Protein AF-A0A2T6AT68-F1 (afdb_monomer_lite)

Structure (mmCIF, N/CA/C/O backbone):
data_AF-A0A2T6AT68-F1
#
_entry.id   AF-A0A2T6AT68-F1
#
loop_
_atom_site.group_PDB
_atom_site.id
_atom_site.type_symbol
_atom_site.label_atom_id
_atom_site.label_alt_id
_atom_site.label_comp_id
_atom_site.label_asym_id
_atom_site.label_entity_id
_atom_site.label_seq_id
_atom_site.pdbx_PDB_ins_code
_atom_site.Cartn_x
_atom_site.Cartn_y
_atom_site.Cartn_z
_atom_site.occupancy
_atom_site.B_iso_or_equiv
_atom_site.auth_seq_id
_atom_site.auth_comp_id
_atom_site.auth_asym_id
_atom_site.auth_atom_id
_atom_site.pdbx_PDB_model_num
ATOM 1 N N . MET A 1 1 ? 25.330 0.488 -17.822 1.00 63.34 1 MET A N 1
ATOM 2 C CA . MET A 1 1 ? 24.231 -0.104 -17.031 1.00 63.34 1 MET A CA 1
ATOM 3 C C . MET A 1 1 ? 23.303 1.043 -16.673 1.00 63.34 1 MET A C 1
ATOM 5 O O . MET A 1 1 ? 23.831 2.079 -16.295 1.00 63.34 1 MET A O 1
ATOM 9 N N . ILE A 1 2 ? 21.995 0.921 -16.903 1.00 79.00 2 ILE A N 1
ATOM 10 C CA . ILE A 1 2 ? 21.015 1.958 -16.541 1.00 79.00 2 ILE A CA 1
ATOM 11 C C . ILE A 1 2 ? 20.289 1.445 -15.299 1.00 79.00 2 ILE A C 1
ATOM 13 O O . ILE A 1 2 ? 19.704 0.363 -15.353 1.00 79.00 2 ILE A O 1
ATOM 17 N N . GLU A 1 3 ? 20.384 2.177 -14.194 1.00 79.00 3 GLU A N 1
ATOM 18 C CA . GLU A 1 3 ? 19.578 1.924 -12.997 1.00 79.00 3 GLU A CA 1
ATOM 19 C C . GLU A 1 3 ? 18.132 2.351 -13.271 1.00 79.00 3 GLU A C 1
ATOM 21 O O . GLU A 1 3 ? 17.903 3.338 -13.969 1.00 79.00 3 GLU A O 1
ATOM 26 N N . ARG A 1 4 ? 17.153 1.590 -12.770 1.00 80.38 4 ARG A N 1
AT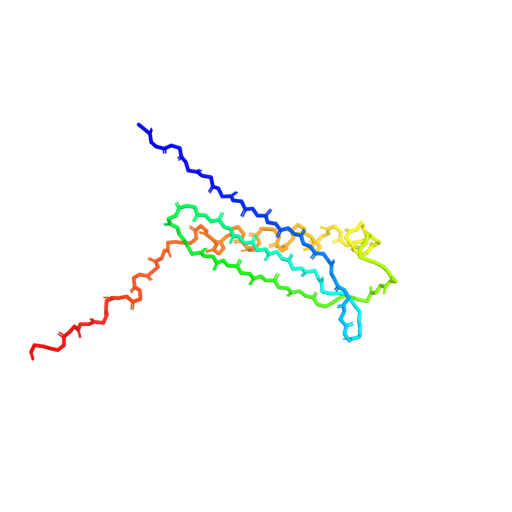OM 27 C CA . ARG A 1 4 ? 15.728 1.921 -12.889 1.00 80.38 4 ARG A CA 1
ATOM 28 C C . ARG A 1 4 ? 15.049 1.755 -11.540 1.00 80.38 4 ARG A C 1
ATOM 30 O O . ARG A 1 4 ? 15.270 0.750 -10.867 1.00 80.38 4 ARG A O 1
ATOM 37 N N . GLU A 1 5 ? 14.204 2.713 -11.184 1.00 87.81 5 GLU A N 1
ATOM 38 C CA . GLU A 1 5 ? 13.513 2.761 -9.897 1.00 87.81 5 GLU A CA 1
ATOM 39 C C . GLU A 1 5 ? 12.013 2.496 -10.064 1.00 87.81 5 GLU A C 1
ATOM 41 O O . GLU A 1 5 ? 11.369 3.040 -10.963 1.00 87.81 5 GLU A O 1
ATOM 46 N N . LEU A 1 6 ? 11.459 1.659 -9.181 1.00 87.56 6 LEU A N 1
ATOM 47 C CA . LEU A 1 6 ? 10.021 1.468 -8.997 1.00 87.56 6 LEU A CA 1
ATOM 48 C C . LEU A 1 6 ? 9.606 2.161 -7.700 1.00 87.56 6 LEU A C 1
ATOM 50 O O . LEU A 1 6 ? 9.939 1.696 -6.611 1.00 87.56 6 LEU A O 1
ATOM 54 N N . ASN A 1 7 ? 8.833 3.233 -7.830 1.00 92.31 7 ASN A N 1
ATOM 55 C CA . ASN A 1 7 ? 8.250 3.946 -6.708 1.00 92.31 7 ASN A CA 1
ATOM 56 C C . ASN A 1 7 ? 6.844 3.409 -6.441 1.00 92.31 7 ASN A C 1
ATOM 58 O O . ASN A 1 7 ? 5.997 3.384 -7.333 1.00 92.31 7 ASN A O 1
ATOM 62 N N . ILE A 1 8 ? 6.582 2.979 -5.206 1.00 93.75 8 ILE A N 1
ATOM 63 C CA . ILE A 1 8 ? 5.247 2.563 -4.774 1.00 93.75 8 ILE A CA 1
ATOM 64 C C . ILE A 1 8 ? 4.805 3.474 -3.643 1.00 93.75 8 ILE A C 1
ATOM 66 O O . ILE A 1 8 ? 5.428 3.519 -2.586 1.00 93.75 8 ILE A O 1
ATOM 70 N N . THR A 1 9 ? 3.701 4.179 -3.863 1.00 94.69 9 THR A N 1
ATOM 71 C CA . THR A 1 9 ? 3.081 5.028 -2.850 1.00 94.69 9 THR A CA 1
ATOM 72 C C . THR A 1 9 ? 1.834 4.349 -2.317 1.00 94.69 9 THR A C 1
ATOM 74 O O . THR A 1 9 ? 0.958 3.955 -3.085 1.00 94.69 9 THR A O 1
ATOM 77 N N . LEU A 1 10 ? 1.738 4.251 -0.995 1.00 95.31 10 LEU A N 1
ATOM 78 C CA . LEU A 1 10 ? 0.541 3.810 -0.294 1.00 95.31 10 LEU A CA 1
ATOM 79 C C . LEU A 1 10 ? -0.086 4.998 0.429 1.00 95.31 10 LEU A C 1
ATOM 81 O O . LEU A 1 10 ? 0.609 5.761 1.099 1.00 95.31 10 LEU A O 1
ATOM 85 N N . ARG A 1 11 ? -1.404 5.137 0.327 1.00 96.56 11 ARG A N 1
ATOM 86 C CA . ARG A 1 11 ? -2.158 6.176 1.027 1.00 96.56 11 ARG A CA 1
ATOM 87 C C . ARG A 1 11 ? -3.481 5.640 1.541 1.00 96.56 11 ARG A C 1
ATOM 89 O O . ARG A 1 11 ? -4.086 4.779 0.908 1.00 96.56 11 ARG A O 1
ATOM 96 N N . ALA A 1 12 ? -3.942 6.201 2.653 1.00 97.12 12 ALA A N 1
ATOM 97 C CA . ALA A 1 12 ? -5.312 6.047 3.111 1.00 97.12 12 ALA A CA 1
ATOM 98 C C . ALA A 1 12 ? -6.041 7.394 3.049 1.00 97.12 12 ALA A C 1
ATOM 100 O O . ALA A 1 12 ? -5.471 8.419 3.422 1.00 97.12 12 ALA A O 1
ATOM 101 N N . PHE A 1 13 ? -7.281 7.414 2.559 1.00 96.25 13 PHE A N 1
ATOM 102 C CA . PHE A 1 13 ? -8.085 8.638 2.469 1.00 96.25 13 PHE A CA 1
ATOM 103 C C . PHE A 1 13 ? -9.577 8.356 2.691 1.00 96.25 13 PHE A C 1
ATOM 105 O O . PHE A 1 13 ? -10.045 7.262 2.361 1.00 96.25 13 PHE A O 1
ATOM 112 N N . PRO A 1 14 ? -10.328 9.313 3.270 1.00 96.31 14 PRO A N 1
ATOM 113 C CA . PRO A 1 14 ? -11.733 9.106 3.605 1.00 96.31 14 PRO A CA 1
ATOM 114 C C . PRO A 1 14 ? -12.597 8.933 2.350 1.00 96.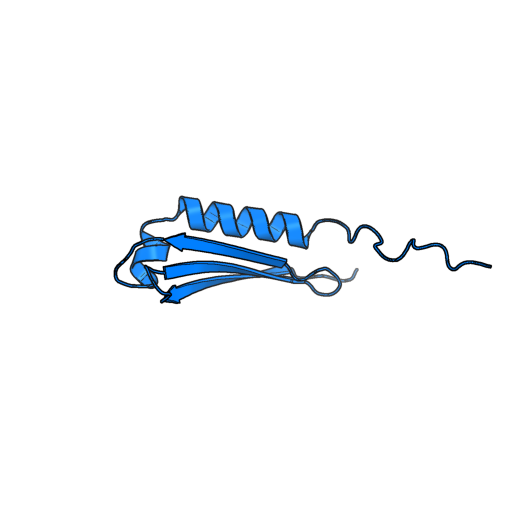31 14 PRO A C 1
ATOM 116 O O . PRO A 1 14 ? -12.391 9.603 1.333 1.00 96.31 14 PRO A O 1
ATOM 119 N N . LYS A 1 15 ? -13.592 8.049 2.440 1.00 95.38 15 LYS A N 1
ATOM 120 C CA . LYS A 1 15 ? -14.607 7.793 1.413 1.00 95.38 15 LYS A CA 1
ATOM 121 C C . LYS A 1 15 ? -15.942 7.436 2.073 1.00 95.38 15 LYS A C 1
ATOM 123 O O . LYS A 1 15 ? -15.982 7.076 3.246 1.00 95.38 15 LYS A O 1
ATOM 128 N N . ASP A 1 16 ? -17.041 7.523 1.330 1.00 92.69 16 ASP A N 1
ATOM 129 C CA . ASP A 1 16 ? -18.358 7.126 1.833 1.00 92.69 16 ASP A CA 1
ATOM 130 C C . ASP A 1 16 ? -18.312 5.680 2.356 1.00 92.69 16 ASP A C 1
ATOM 132 O O . ASP A 1 16 ? -18.050 4.743 1.601 1.00 92.69 16 ASP A O 1
ATOM 136 N N . GLY A 1 17 ? -18.528 5.509 3.663 1.00 89.00 17 GLY A N 1
ATOM 137 C CA . GLY A 1 17 ? -18.493 4.204 4.331 1.00 89.00 17 GLY A CA 1
ATOM 138 C C . GLY A 1 17 ? -17.147 3.783 4.938 1.00 89.00 17 GLY A C 1
ATOM 139 O O . GLY A 1 17 ? -17.071 2.672 5.456 1.00 89.00 17 GLY A O 1
ATOM 140 N N . GLY A 1 18 ? -16.107 4.628 4.920 1.00 95.31 18 GLY A N 1
ATOM 141 C CA . GLY A 1 18 ? -14.840 4.350 5.609 1.00 95.31 18 GLY A CA 1
ATOM 142 C C . GLY A 1 18 ? -13.629 5.056 4.996 1.00 95.31 18 GLY A C 1
ATOM 143 O O . GLY A 1 18 ? -13.672 6.238 4.659 1.00 95.31 18 GLY A O 1
ATOM 144 N N . PHE A 1 19 ? -12.532 4.320 4.845 1.00 97.12 19 PHE A N 1
ATOM 145 C CA . PHE A 1 19 ? -11.284 4.790 4.255 1.00 97.12 19 PHE A CA 1
ATOM 146 C C . PHE A 1 19 ? -10.844 3.839 3.150 1.00 97.12 19 PHE A C 1
ATOM 148 O O . PHE A 1 19 ? -10.807 2.623 3.335 1.00 97.12 19 PHE A O 1
ATOM 155 N N . PHE A 1 20 ? -10.479 4.390 1.996 1.00 96.06 20 PHE A N 1
ATOM 156 C CA . PHE A 1 20 ? -9.757 3.613 1.000 1.00 96.06 20 PHE A CA 1
ATOM 157 C C . PHE A 1 20 ? -8.293 3.517 1.399 1.00 96.06 20 PHE A C 1
ATOM 159 O O . PHE A 1 20 ? -7.683 4.552 1.649 1.00 96.06 20 PHE A O 1
ATOM 166 N N . ILE A 1 21 ? -7.729 2.307 1.398 1.00 96.69 21 ILE A N 1
ATOM 167 C CA . ILE A 1 21 ? -6.280 2.098 1.297 1.00 96.69 21 ILE A CA 1
ATOM 168 C C . ILE A 1 21 ? -5.967 1.869 -0.175 1.00 96.69 21 ILE A C 1
ATOM 170 O O . ILE A 1 21 ? -6.452 0.903 -0.758 1.00 96.69 21 ILE A O 1
AT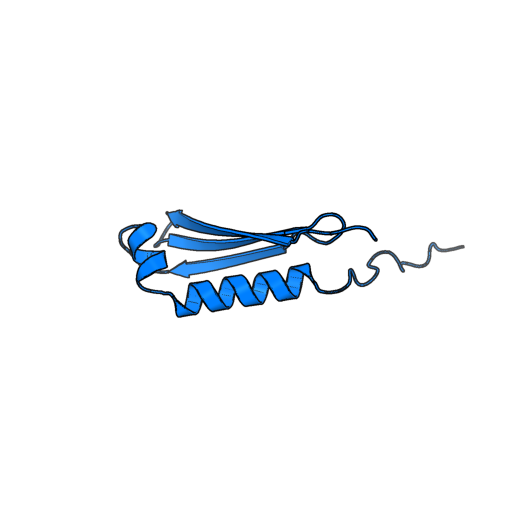OM 174 N N . GLU A 1 22 ? -5.152 2.734 -0.769 1.00 96.69 22 GLU A N 1
ATOM 175 C CA . GLU A 1 22 ? -4.736 2.650 -2.166 1.00 96.69 22 GLU A CA 1
ATOM 176 C C . GLU A 1 22 ? -3.214 2.562 -2.267 1.00 96.69 22 GLU A C 1
ATOM 178 O O . GLU A 1 22 ? -2.500 3.380 -1.684 1.00 96.69 22 GLU A O 1
ATOM 183 N N . ALA A 1 23 ? -2.729 1.590 -3.039 1.00 96.75 23 ALA A N 1
ATOM 184 C CA . ALA A 1 23 ? -1.339 1.507 -3.463 1.00 96.75 23 ALA A CA 1
ATOM 185 C C . ALA A 1 23 ? -1.243 1.846 -4.952 1.00 96.75 23 ALA A C 1
ATOM 187 O O . ALA A 1 23 ? -2.010 1.314 -5.758 1.00 96.75 23 ALA A O 1
ATOM 188 N N . ARG A 1 24 ? -0.290 2.704 -5.316 1.00 95.00 24 ARG A N 1
ATOM 189 C CA . ARG A 1 24 ? -0.005 3.106 -6.694 1.00 95.00 24 ARG A CA 1
ATOM 190 C C . ARG A 1 24 ? 1.468 2.905 -7.012 1.00 95.00 24 ARG A C 1
ATOM 192 O O . ARG A 1 24 ? 2.310 3.239 -6.182 1.00 95.00 24 ARG A O 1
ATOM 199 N N . SER A 1 25 ? 1.768 2.414 -8.210 1.00 93.00 25 SER A N 1
ATOM 200 C CA . SER A 1 25 ? 3.126 2.348 -8.743 1.00 93.00 25 SER A CA 1
ATOM 201 C C . SER A 1 25 ? 3.407 3.432 -9.782 1.00 93.00 25 SER A C 1
ATOM 203 O O . SER A 1 25 ? 2.560 3.777 -10.617 1.00 93.00 25 SER A O 1
ATOM 205 N N . GLU A 1 26 ? 4.644 3.909 -9.764 1.00 89.81 26 GLU A N 1
ATOM 206 C CA . GLU A 1 26 ? 5.265 4.720 -10.802 1.00 89.81 26 GLU A CA 1
ATOM 207 C C . GLU A 1 26 ? 6.634 4.098 -11.115 1.00 89.81 26 GLU A C 1
ATOM 209 O O . GLU A 1 26 ? 7.494 3.990 -10.241 1.00 89.81 26 GLU A O 1
ATOM 214 N N . TYR A 1 27 ? 6.814 3.618 -12.347 1.00 78.31 27 TYR A N 1
ATOM 215 C CA . TYR A 1 27 ? 8.058 3.005 -12.816 1.00 78.31 27 TYR A CA 1
ATOM 216 C C . TYR A 1 27 ? 8.525 3.692 -14.093 1.00 78.31 27 TYR A C 1
ATOM 218 O O . TYR A 1 27 ? 7.745 3.867 -15.034 1.00 78.31 27 TYR A O 1
ATOM 226 N N . GLU A 1 28 ? 9.805 4.053 -14.144 1.00 68.06 28 GLU A N 1
ATOM 227 C CA . GLU A 1 28 ? 10.402 4.673 -15.323 1.00 68.06 28 GLU A CA 1
ATOM 228 C C . GLU A 1 28 ? 10.490 3.652 -16.478 1.00 68.06 28 GLU A C 1
ATOM 230 O O . GLU A 1 28 ? 11.378 2.794 -16.547 1.00 68.06 28 GLU A O 1
ATOM 235 N N . GLY A 1 29 ? 9.518 3.726 -17.392 1.00 66.06 29 GLY A N 1
ATOM 236 C CA . GLY A 1 29 ? 9.437 2.881 -18.586 1.00 66.06 29 GLY A CA 1
ATOM 237 C C . GLY A 1 29 ? 8.573 1.622 -18.458 1.00 66.06 29 GLY A C 1
ATOM 238 O O . GLY A 1 29 ? 8.782 0.693 -19.235 1.00 66.06 29 GLY A O 1
ATOM 239 N N . GLY A 1 30 ? 7.621 1.574 -17.521 1.00 65.25 30 GLY A N 1
ATOM 240 C CA . GLY A 1 30 ? 6.594 0.522 -17.474 1.00 65.25 30 GLY A CA 1
ATOM 241 C C . GLY A 1 30 ? 5.223 1.044 -17.053 1.00 65.25 30 GLY A C 1
ATOM 242 O O . GLY A 1 30 ? 4.980 2.250 -17.027 1.00 65.25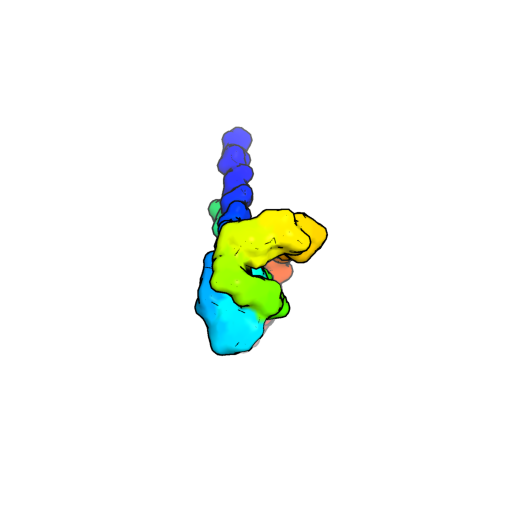 30 GLY A O 1
ATOM 243 N N . MET A 1 31 ? 4.298 0.126 -16.777 1.00 70.56 31 MET A N 1
ATOM 244 C CA . MET A 1 31 ? 2.888 0.453 -16.573 1.00 70.56 31 MET A CA 1
ATOM 245 C C . MET A 1 31 ? 2.632 0.987 -15.156 1.00 70.56 31 MET A C 1
ATOM 247 O O . MET A 1 31 ? 2.997 0.356 -14.162 1.00 70.56 31 MET A O 1
ATOM 251 N N . SER A 1 32 ? 1.960 2.138 -15.054 1.00 82.19 32 SER A N 1
ATOM 252 C CA . SER A 1 32 ? 1.411 2.589 -13.771 1.00 82.19 32 SER A CA 1
ATOM 253 C C . SER A 1 32 ? 0.218 1.709 -13.407 1.00 82.19 32 SER A C 1
ATOM 255 O O . SER A 1 32 ? -0.702 1.535 -14.206 1.00 82.19 32 SER A O 1
ATOM 257 N N . ALA A 1 33 ? 0.232 1.163 -12.195 1.00 87.25 33 ALA A N 1
ATOM 258 C CA . ALA A 1 33 ? -0.837 0.344 -11.649 1.00 87.25 33 ALA A CA 1
ATOM 259 C C . ALA A 1 33 ? -1.361 0.971 -10.356 1.00 87.25 33 ALA A C 1
ATOM 261 O O . ALA A 1 33 ? -0.625 1.635 -9.622 1.00 87.25 33 ALA A O 1
ATOM 262 N N . ALA A 1 34 ? -2.639 0.750 -10.065 1.00 92.31 34 ALA A N 1
ATOM 263 C CA . ALA A 1 34 ? -3.250 1.147 -8.807 1.00 92.31 34 ALA A CA 1
ATOM 264 C C . ALA A 1 34 ? -4.219 0.065 -8.330 1.00 92.31 34 ALA A C 1
ATOM 266 O O . ALA A 1 34 ? -4.934 -0.537 -9.130 1.00 92.31 34 ALA A O 1
ATOM 267 N N . ILE A 1 35 ? -4.242 -0.169 -7.022 1.00 94.06 35 ILE A N 1
ATOM 268 C CA . ILE A 1 35 ? -5.173 -1.088 -6.371 1.00 94.06 35 ILE A CA 1
ATOM 269 C C . ILE A 1 35 ? -5.657 -0.472 -5.063 1.00 94.06 35 ILE A C 1
ATOM 271 O O . ILE A 1 35 ? -4.861 0.079 -4.302 1.00 94.06 35 ILE A O 1
ATOM 275 N N . SER A 1 36 ? -6.953 -0.585 -4.785 1.00 95.06 36 SER A N 1
ATOM 276 C CA . SER A 1 36 ? -7.569 -0.056 -3.568 1.00 95.06 36 SER A CA 1
ATOM 277 C C . SER A 1 36 ? -8.496 -1.070 -2.900 1.00 95.06 36 SER A C 1
ATOM 279 O O . SER A 1 36 ? -8.898 -2.034 -3.545 1.00 95.06 36 SER A O 1
ATOM 281 N N . ASP A 1 37 ? -8.759 -0.896 -1.601 1.00 94.56 37 ASP A N 1
ATOM 282 C CA . ASP A 1 37 ? -9.835 -1.555 -0.833 1.00 94.56 37 ASP A CA 1
ATOM 283 C C . ASP A 1 37 ? -10.490 -0.550 0.119 1.00 94.56 37 ASP A C 1
ATOM 285 O O . ASP A 1 37 ? -9.821 0.364 0.605 1.00 94.56 37 ASP A O 1
ATOM 289 N N . LEU A 1 38 ? -11.777 -0.755 0.425 1.00 95.69 38 LEU A N 1
ATOM 290 C CA . LEU A 1 38 ? -12.501 -0.020 1.466 1.00 95.69 38 LEU A CA 1
ATOM 291 C C . LEU A 1 38 ? -12.380 -0.714 2.815 1.00 95.69 38 LEU A C 1
ATOM 293 O O . LEU A 1 38 ? -12.690 -1.898 2.936 1.00 95.69 38 LEU A O 1
ATOM 297 N N . ILE A 1 39 ? -12.002 0.051 3.834 1.00 94.00 39 ILE A N 1
ATOM 298 C CA . ILE A 1 39 ? -11.876 -0.422 5.208 1.00 94.00 39 ILE A CA 1
ATOM 299 C C . ILE A 1 39 ? -12.613 0.538 6.138 1.00 94.00 39 ILE A C 1
ATOM 301 O O . ILE A 1 39 ? -12.531 1.756 5.986 1.00 94.00 39 ILE A O 1
ATOM 305 N N . ALA A 1 40 ? -13.332 -0.010 7.113 1.00 94.56 40 ALA A N 1
ATOM 306 C CA . ALA A 1 40 ? -13.930 0.782 8.179 1.00 94.56 40 ALA A CA 1
ATOM 307 C C . ALA A 1 40 ? -12.851 1.288 9.153 1.00 94.56 40 ALA A C 1
ATOM 309 O O . ALA A 1 40 ? -11.937 0.551 9.518 1.00 94.56 40 ALA A O 1
ATOM 310 N N . GLY A 1 41 ? -12.977 2.528 9.609 1.00 92.25 41 GLY A N 1
ATOM 311 C CA . GLY A 1 41 ? -12.084 3.112 10.606 1.00 92.25 41 GLY A CA 1
ATOM 312 C C . GLY A 1 41 ? -12.444 4.562 10.886 1.00 92.25 41 GLY A C 1
ATOM 313 O O . GLY A 1 41 ? -13.314 5.117 10.210 1.00 92.25 41 GLY A O 1
ATOM 314 N N . ASP A 1 42 ? -11.772 5.158 11.867 1.00 92.94 42 ASP A N 1
ATOM 315 C CA . ASP A 1 42 ? -12.059 6.522 12.317 1.00 92.94 42 ASP A CA 1
ATOM 316 C C . ASP A 1 42 ? -11.118 7.548 11.663 1.00 92.94 42 ASP A C 1
ATOM 318 O O . ASP A 1 42 ? -11.534 8.663 11.342 1.00 92.94 42 ASP A O 1
ATOM 322 N N . ASP A 1 43 ? -9.861 7.163 11.404 1.00 95.62 43 ASP A N 1
ATOM 323 C CA . ASP A 1 43 ? -8.883 7.988 10.689 1.00 95.62 43 ASP A CA 1
ATOM 324 C C . ASP A 1 43 ? -7.889 7.176 9.830 1.00 95.62 43 ASP A C 1
ATOM 326 O O . ASP A 1 43 ? -7.672 5.978 10.019 1.00 95.62 43 ASP A O 1
ATOM 330 N N . ALA A 1 44 ? -7.246 7.853 8.872 1.00 94.19 44 ALA A N 1
ATOM 331 C CA . ALA A 1 44 ? -6.324 7.240 7.914 1.00 94.19 44 ALA A CA 1
ATOM 332 C C . ALA A 1 44 ? -5.065 6.628 8.563 1.00 94.19 44 ALA A C 1
ATOM 334 O O . ALA A 1 44 ? -4.558 5.613 8.085 1.00 94.19 44 ALA A O 1
ATOM 335 N N . THR A 1 45 ? -4.559 7.228 9.645 1.00 95.50 45 THR A N 1
ATOM 336 C CA . THR A 1 45 ? -3.368 6.739 10.358 1.00 95.50 45 THR A CA 1
ATOM 337 C C . THR A 1 45 ? -3.695 5.445 11.090 1.00 95.50 45 THR A C 1
ATOM 339 O O . THR A 1 45 ? -2.944 4.475 10.990 1.00 95.50 45 THR A O 1
ATOM 342 N N . GLN A 1 46 ? -4.833 5.414 11.787 1.00 95.25 46 GLN A N 1
ATOM 343 C CA . GLN A 1 46 ? -5.349 4.216 12.441 1.00 95.25 46 GLN A CA 1
ATOM 344 C C . GLN A 1 46 ? -5.561 3.087 11.431 1.00 95.25 46 GLN A C 1
ATOM 346 O O . GLN A 1 46 ? -5.070 1.982 11.645 1.00 95.25 46 GLN A O 1
ATOM 351 N N . VAL A 1 47 ? -6.232 3.365 10.308 1.00 95.38 47 VAL A N 1
ATOM 352 C CA . VAL A 1 47 ? -6.538 2.352 9.288 1.00 95.38 47 VAL A CA 1
ATOM 353 C C . VAL A 1 47 ? -5.268 1.697 8.739 1.00 95.38 47 VAL A C 1
ATOM 355 O O . VAL A 1 47 ? -5.229 0.473 8.623 1.00 95.38 47 VAL A O 1
ATOM 358 N N . LEU A 1 48 ? -4.210 2.467 8.466 1.00 95.19 48 LEU A N 1
ATOM 359 C CA . LEU A 1 48 ? -2.924 1.915 8.019 1.00 95.19 48 LEU A CA 1
ATOM 360 C C . LEU A 1 48 ? -2.211 1.112 9.116 1.00 95.19 48 LEU A C 1
ATOM 362 O O . LEU A 1 48 ? -1.674 0.041 8.836 1.00 95.19 48 LEU A O 1
ATOM 366 N N . ARG A 1 49 ? -2.203 1.613 10.357 1.00 96.06 49 ARG A N 1
ATOM 367 C CA . ARG A 1 49 ? -1.525 0.970 11.495 1.00 96.06 49 ARG A CA 1
ATOM 368 C C . ARG A 1 49 ? -2.182 -0.351 11.891 1.00 96.06 49 ARG A C 1
ATOM 370 O O . ARG A 1 49 ? -1.480 -1.312 12.191 1.00 96.06 49 ARG A O 1
ATOM 377 N N . ASP A 1 50 ? -3.510 -0.386 11.900 1.00 96.88 50 ASP A N 1
ATOM 378 C CA . ASP A 1 50 ? -4.284 -1.499 12.449 1.00 96.88 50 ASP A CA 1
ATOM 379 C C . ASP A 1 50 ? -4.555 -2.592 11.391 1.00 96.88 50 ASP A C 1
ATOM 381 O O . ASP A 1 50 ? -4.977 -3.693 11.739 1.00 96.88 50 ASP A O 1
ATOM 385 N N . ASN A 1 51 ? -4.250 -2.336 10.109 1.00 95.81 51 ASN A N 1
ATOM 386 C CA . ASN A 1 51 ? -4.419 -3.292 9.005 1.00 95.81 51 ASN A CA 1
ATOM 387 C C . ASN A 1 51 ? -3.108 -3.588 8.237 1.00 95.81 51 ASN A C 1
ATOM 389 O O . ASN A 1 51 ? -3.091 -3.509 7.002 1.00 95.81 51 ASN A O 1
ATOM 393 N N . PRO A 1 52 ? -2.004 -3.978 8.909 1.00 95.19 52 PRO A N 1
ATOM 394 C CA . PRO A 1 52 ? -0.702 -4.169 8.260 1.00 95.19 52 PRO A CA 1
ATOM 395 C C . PRO A 1 52 ? -0.726 -5.265 7.183 1.00 95.19 52 PRO A C 1
ATOM 397 O O . PRO A 1 52 ? -0.080 -5.129 6.149 1.00 95.19 52 PRO A O 1
ATOM 400 N N . ALA A 1 53 ? -1.540 -6.310 7.365 1.00 95.81 53 ALA A N 1
ATOM 401 C CA . ALA A 1 53 ? -1.695 -7.370 6.369 1.00 95.81 53 ALA A CA 1
ATOM 402 C C . ALA A 1 53 ? -2.279 -6.849 5.043 1.00 95.81 53 ALA A C 1
ATOM 404 O O . ALA A 1 53 ? -1.837 -7.258 3.970 1.00 95.81 53 ALA A O 1
ATOM 405 N N . ILE A 1 54 ? -3.241 -5.919 5.101 1.00 94.44 54 ILE A N 1
ATOM 406 C CA . ILE A 1 54 ? -3.823 -5.316 3.894 1.00 94.44 54 ILE A CA 1
ATOM 407 C C . ILE A 1 54 ? -2.803 -4.387 3.236 1.00 94.44 54 ILE A C 1
ATOM 409 O O . ILE A 1 54 ? -2.652 -4.406 2.017 1.00 94.44 54 ILE A O 1
ATOM 413 N N . VAL A 1 55 ? -2.050 -3.626 4.033 1.00 94.25 55 VAL A N 1
ATOM 414 C CA . VAL A 1 55 ? -0.945 -2.792 3.542 1.00 94.25 55 VAL A CA 1
ATOM 415 C C . VAL A 1 55 ? 0.072 -3.628 2.755 1.00 94.25 55 VAL A C 1
ATOM 417 O O . VAL A 1 55 ? 0.344 -3.329 1.591 1.00 94.25 55 VAL A O 1
ATOM 420 N N . GLU A 1 56 ? 0.587 -4.707 3.346 1.00 95.56 56 GLU A N 1
ATOM 421 C CA . GLU A 1 56 ? 1.549 -5.606 2.699 1.00 95.56 56 GLU A CA 1
ATOM 422 C C . GLU A 1 56 ? 0.972 -6.257 1.440 1.00 95.56 56 GLU A C 1
ATOM 424 O O . GLU A 1 56 ? 1.631 -6.298 0.396 1.00 95.56 56 GLU A O 1
ATOM 429 N N . GLN A 1 57 ? -0.279 -6.719 1.506 1.00 95.81 57 GLN A N 1
ATOM 430 C CA . GLN A 1 57 ? -0.969 -7.303 0.362 1.00 95.81 57 GLN A CA 1
ATOM 431 C C . GLN A 1 57 ? -1.066 -6.309 -0.801 1.00 95.81 57 GLN A C 1
ATOM 433 O O . GLN A 1 57 ? -0.781 -6.682 -1.940 1.00 95.81 57 GLN A O 1
ATOM 438 N N . LYS A 1 58 ? -1.448 -5.052 -0.541 1.00 94.94 58 LYS A N 1
ATOM 439 C CA . LYS A 1 58 ? -1.603 -4.021 -1.579 1.00 94.94 58 LYS A CA 1
ATOM 440 C C . LYS A 1 58 ? -0.264 -3.634 -2.193 1.00 94.94 58 LYS A C 1
ATOM 442 O O . LYS A 1 58 ? -0.168 -3.576 -3.419 1.00 94.94 58 LYS A O 1
ATOM 447 N N . LEU A 1 59 ? 0.770 -3.453 -1.371 1.00 95.00 59 LEU A N 1
ATOM 448 C CA . LEU A 1 59 ? 2.133 -3.195 -1.840 1.00 95.00 59 LEU A CA 1
ATOM 449 C C . LEU A 1 59 ? 2.649 -4.346 -2.713 1.00 95.00 59 LEU A C 1
ATOM 451 O O . LEU A 1 59 ? 3.134 -4.117 -3.819 1.00 95.00 59 LEU A O 1
ATOM 455 N N . GLY A 1 60 ? 2.486 -5.591 -2.262 1.00 93.88 60 GLY A N 1
ATOM 456 C CA . GLY A 1 60 ? 2.901 -6.768 -3.023 1.00 93.88 60 GLY A CA 1
ATOM 457 C C . GLY A 1 60 ? 2.122 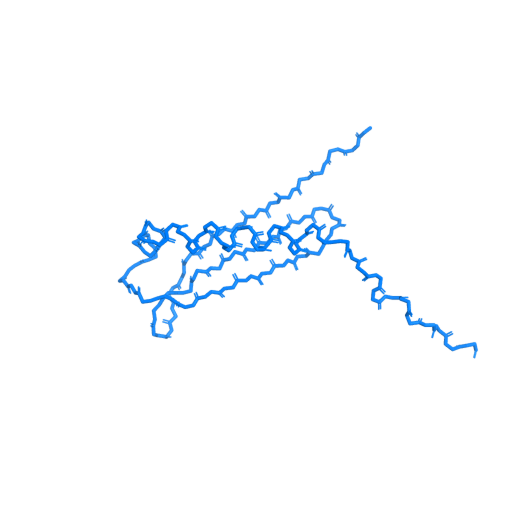-6.940 -4.329 1.00 93.88 60 GLY A C 1
ATOM 458 O O . GLY A 1 60 ? 2.712 -7.263 -5.359 1.00 93.88 60 GLY A O 1
ATOM 459 N N . ALA A 1 61 ? 0.807 -6.707 -4.311 1.00 93.19 61 ALA A N 1
ATOM 460 C CA . ALA A 1 61 ? -0.038 -6.807 -5.497 1.00 93.19 61 ALA A CA 1
ATOM 461 C C . ALA A 1 61 ? 0.323 -5.747 -6.545 1.00 93.19 61 ALA A C 1
ATOM 463 O O . ALA A 1 61 ? 0.546 -6.097 -7.704 1.00 93.19 61 ALA A O 1
ATOM 464 N N . VAL A 1 62 ? 0.449 -4.475 -6.145 1.00 93.75 62 VAL A N 1
ATOM 465 C CA . VAL A 1 62 ? 0.784 -3.398 -7.087 1.00 93.75 62 VAL A CA 1
ATOM 466 C C . VAL A 1 62 ? 2.211 -3.535 -7.616 1.00 93.75 62 VAL A C 1
ATOM 468 O O . VAL A 1 62 ? 2.432 -3.306 -8.800 1.00 93.75 62 VAL A O 1
ATOM 471 N N . ALA A 1 63 ? 3.163 -3.989 -6.789 1.00 90.44 63 ALA A N 1
ATOM 472 C CA . ALA A 1 63 ? 4.526 -4.278 -7.232 1.00 90.44 63 ALA A CA 1
ATOM 473 C C . ALA A 1 63 ? 4.541 -5.355 -8.321 1.00 90.44 63 ALA A C 1
ATOM 475 O O . ALA A 1 63 ? 5.194 -5.188 -9.347 1.00 90.44 63 ALA A O 1
ATOM 476 N N . ARG A 1 64 ? 3.786 -6.446 -8.12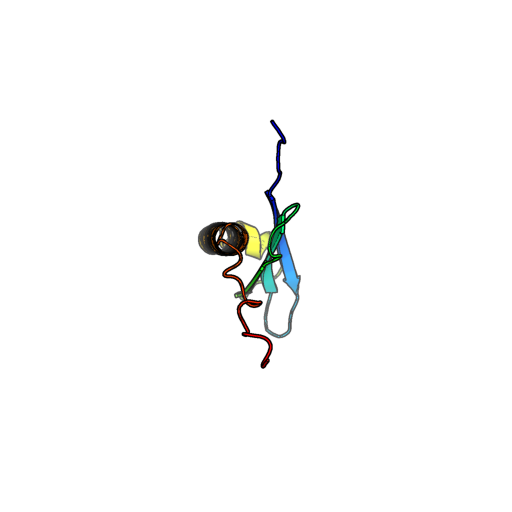4 1.00 89.44 64 ARG A N 1
ATOM 477 C CA . ARG A 1 64 ? 3.660 -7.502 -9.136 1.00 89.44 64 ARG A CA 1
ATOM 478 C C . ARG A 1 64 ? 3.082 -6.948 -10.429 1.00 89.44 64 ARG A C 1
ATOM 480 O O . ARG A 1 64 ? 3.679 -7.183 -11.465 1.00 89.44 64 ARG A O 1
ATOM 487 N N . MET A 1 65 ? 1.986 -6.188 -10.367 1.00 87.75 65 MET A N 1
ATOM 488 C CA . MET A 1 65 ? 1.367 -5.587 -11.556 1.00 87.75 65 MET A CA 1
ATOM 489 C C . MET A 1 65 ? 2.319 -4.638 -12.292 1.00 87.75 65 MET A C 1
ATOM 491 O O . MET A 1 65 ? 2.422 -4.709 -13.509 1.00 87.75 65 MET A O 1
ATOM 495 N N . ALA A 1 66 ? 3.045 -3.787 -11.563 1.00 86.00 66 ALA A N 1
ATOM 496 C CA . ALA A 1 66 ? 3.981 -2.821 -12.140 1.00 86.00 66 ALA A CA 1
ATOM 497 C C . ALA A 1 66 ? 5.183 -3.478 -12.839 1.00 86.00 66 ALA A C 1
ATOM 499 O O . ALA A 1 66 ? 5.749 -2.904 -13.765 1.00 86.00 66 ALA A O 1
ATOM 500 N N . LEU A 1 67 ? 5.584 -4.661 -12.365 1.00 83.75 67 LEU A N 1
ATOM 501 C CA . LEU A 1 67 ? 6.712 -5.436 -12.885 1.00 83.75 67 LEU A CA 1
ATOM 502 C C . LEU A 1 67 ? 6.291 -6.518 -13.881 1.00 83.75 67 LEU A C 1
ATOM 504 O O . LEU A 1 67 ? 7.159 -7.204 -14.427 1.00 83.75 67 LEU A O 1
ATOM 508 N N . MET A 1 68 ? 4.987 -6.707 -14.113 1.00 80.81 68 MET A N 1
ATOM 509 C CA . MET A 1 68 ? 4.554 -7.549 -15.218 1.00 80.81 68 MET A CA 1
ATOM 510 C C . MET A 1 68 ? 5.086 -6.932 -16.513 1.00 80.81 68 MET A C 1
ATOM 512 O O . MET A 1 68 ? 5.048 -5.706 -16.665 1.00 80.81 68 MET A O 1
ATOM 516 N N . PRO A 1 69 ? 5.598 -7.753 -17.447 1.00 68.56 69 PRO A N 1
ATOM 517 C CA . PRO A 1 69 ? 5.909 -7.260 -18.775 1.00 68.56 69 PRO A CA 1
ATOM 518 C C . PRO A 1 69 ? 4.669 -6.549 -19.306 1.00 68.56 69 PRO A C 1
ATOM 520 O O . PRO A 1 69 ? 3.561 -7.064 -19.129 1.00 68.56 69 PRO A O 1
ATOM 523 N N . ALA A 1 70 ? 4.846 -5.399 -19.954 1.00 61.38 70 ALA A N 1
ATOM 524 C CA . ALA A 1 70 ? 3.811 -4.908 -20.844 1.00 61.38 70 ALA A CA 1
ATOM 525 C C . ALA A 1 70 ? 3.628 -6.010 -21.891 1.00 61.38 70 ALA A C 1
ATOM 527 O O . ALA A 1 70 ? 4.457 -6.166 -22.780 1.00 61.38 70 ALA A O 1
ATOM 528 N N . THR A 1 71 ? 2.630 -6.875 -21.708 1.00 56.59 71 THR A N 1
ATOM 529 C CA . THR A 1 71 ? 2.164 -7.724 -22.795 1.00 56.59 71 THR A CA 1
ATOM 530 C C . THR A 1 71 ? 1.804 -6.753 -23.895 1.00 56.59 71 THR A C 1
ATOM 532 O O . THR A 1 71 ? 1.010 -5.852 -23.634 1.00 56.59 71 THR A O 1
ATOM 535 N N . ASP A 1 72 ? 2.461 -6.868 -25.045 1.00 47.41 72 ASP A N 1
ATOM 536 C CA . ASP A 1 72 ? 2.259 -5.992 -26.189 1.00 47.41 72 ASP A CA 1
ATOM 537 C C . ASP A 1 72 ? 0.762 -5.936 -26.538 1.00 47.41 72 ASP A C 1
ATOM 539 O O . ASP A 1 72 ? 0.252 -6.727 -27.322 1.00 47.41 72 ASP A O 1
ATOM 543 N N . GLU A 1 73 ? 0.022 -4.975 -25.976 1.00 45.56 73 GLU A N 1
ATOM 544 C CA . GLU A 1 73 ? -1.348 -4.663 -26.405 1.00 45.56 73 GLU A CA 1
ATOM 545 C C . GLU A 1 73 ? -1.350 -3.980 -27.789 1.00 45.56 73 GLU A C 1
ATOM 547 O O . GLU A 1 73 ? -2.400 -3.595 -28.295 1.00 45.56 73 GLU A O 1
ATOM 552 N N . ASN A 1 74 ? -0.181 -3.873 -28.434 1.00 45.84 74 ASN A N 1
ATOM 553 C CA . ASN A 1 74 ? 0.006 -3.359 -29.787 1.00 45.84 74 ASN A CA 1
ATOM 554 C C . ASN A 1 74 ? 0.427 -4.424 -30.817 1.00 45.84 74 ASN A C 1
ATOM 556 O O . ASN A 1 74 ? 0.856 -4.054 -31.904 1.00 45.84 74 ASN A O 1
ATOM 560 N N . ASP A 1 75 ? 0.222 -5.716 -30.548 1.00 44.72 75 ASP A N 1
ATOM 561 C CA . ASP A 1 75 ? 0.169 -6.750 -31.598 1.00 44.72 75 ASP A CA 1
ATOM 562 C C . ASP A 1 75 ? -1.255 -6.872 -32.184 1.00 44.72 75 ASP A C 1
ATOM 564 O O . ASP A 1 75 ? -1.751 -7.957 -32.492 1.00 44.72 75 ASP A O 1
ATOM 568 N N . LEU A 1 76 ? -1.959 -5.745 -32.352 1.00 46.72 76 LEU A N 1
ATOM 569 C CA . LEU A 1 76 ? -3.045 -5.708 -33.326 1.00 46.72 76 LEU A CA 1
ATOM 570 C C . LEU A 1 76 ? -2.372 -5.702 -34.704 1.00 46.72 76 LEU A C 1
ATOM 572 O O . LEU A 1 76 ? -1.722 -4.705 -35.031 1.00 46.72 76 LEU A O 1
ATOM 576 N N . PRO A 1 77 ? -2.488 -6.771 -35.517 1.00 51.09 77 PRO A N 1
ATOM 577 C CA . PRO A 1 77 ? -2.007 -6.715 -36.885 1.00 51.09 77 PRO A CA 1
ATOM 578 C C . PRO A 1 77 ? -2.726 -5.551 -37.565 1.00 51.09 77 PRO A C 1
ATOM 580 O O . PRO A 1 77 ? -3.956 -5.543 -37.661 1.00 51.09 77 PRO A O 1
ATOM 583 N N . TYR A 1 78 ? -1.964 -4.545 -37.994 1.00 46.19 78 TYR A N 1
ATOM 584 C CA . TYR A 1 78 ? -2.480 -3.576 -38.950 1.00 46.19 78 TYR A CA 1
ATOM 585 C C . TYR A 1 78 ? -2.967 -4.384 -40.160 1.00 46.19 78 TYR A C 1
ATOM 587 O O . TYR A 1 78 ? -2.184 -5.179 -40.684 1.00 46.19 78 TYR A O 1
ATOM 595 N N . PRO A 1 79 ? -4.244 -4.268 -40.563 1.00 55.59 79 PRO A N 1
ATOM 596 C CA . PRO A 1 79 ? -4.694 -4.917 -41.781 1.00 55.59 79 PRO A CA 1
ATOM 597 C C . PRO A 1 79 ? -3.915 -4.314 -42.955 1.00 55.59 79 PRO A C 1
ATOM 599 O O . PRO A 1 79 ? -3.825 -3.087 -43.050 1.00 55.59 79 PRO A O 1
ATOM 602 N N . ASP A 1 80 ? -3.336 -5.193 -43.778 1.00 52.34 80 ASP A N 1
ATOM 603 C CA . ASP A 1 80 ? -2.673 -4.856 -45.048 1.00 52.34 80 ASP A CA 1
ATOM 604 C C . ASP A 1 80 ? -3.524 -3.918 -45.927 1.00 52.34 80 ASP A C 1
ATOM 606 O O . ASP A 1 80 ? -4.764 -4.118 -46.002 1.00 52.34 80 ASP A O 1
#

Secondary structure (DSSP, 8-state):
-----EEEEEEEEEETTEEEEEEEEEETTS---EEEEEE--S-HHHHHHH-HHHHHHHHHHHHHHHHS----TT--PPP-

Organism: NCBI:txid589035

pLDDT: mean 84.72, std 16.03, range [44.72, 97.12]

Radius of gyration: 16.5 Å; chains: 1; bounding box: 43×17×58 Å

Sequence (80 aa):
MIERELNITLRAFPKDGGFFIEARSEYEGGMSAAISDLIAGDDATQVLRDNPAIVEQKLGAVARMALMPATDENDLPYPD

Foldseek 3Di:
DDDWDKDKDWWWDDDVQAIKTKIWIDTDPFDIDMDIDGDHDDDGVCVCVVCVVVVVVRRVVRVVVRPPPPPPPPPPPDDD